Protein AF-A0A3N5MSM8-F1 (afdb_monomer_lite)

Foldseek 3Di:
DDACLVQWAKAWDWDDDPPQKIFIKIKIFGQDQAKHKFKDKPVFDQKDKWKDQVNHTFDKQAADDDDDIDMDMDIAHHGGIDMRGHLAIEHEDLPADSNGDPDRSYIYRNHDQAKMKMFMWGDIPPHIHDRHIDIDHSVD

Sequence (140 aa):
MDVNAGLLDCKLEIAPKAGGLVALSFDLTNRGDQPISIRYFSPFLSFELEAFAGNEPIELVQPAYDTGVQAVKASIAPGESYRIQTPIRLRFDPAIPPSGGNDPKVWTLKHDPVPVTLRVTLHIGELTIGPCEARFDPAK

Radius of gyration: 15.82 Å; chains: 1; bounding box: 40×28×46 Å

Structure (mmCIF, N/CA/C/O backbone):
data_AF-A0A3N5MSM8-F1
#
_entry.id   AF-A0A3N5MSM8-F1
#
loop_
_atom_site.group_PDB
_atom_site.id
_atom_site.type_symbol
_atom_site.label_atom_id
_atom_site.label_alt_id
_atom_site.label_comp_id
_atom_site.label_asym_id
_atom_site.label_entity_id
_atom_site.label_seq_id
_atom_site.pdbx_PDB_ins_code
_atom_site.Cartn_x
_atom_site.Cartn_y
_atom_site.Cartn_z
_atom_site.occupancy
_atom_site.B_iso_or_equiv
_atom_site.auth_seq_id
_atom_site.auth_comp_id
_atom_site.auth_asym_id
_atom_site.auth_atom_id
_atom_site.pdbx_PDB_model_num
ATOM 1 N N . MET A 1 1 ? -21.787 10.824 14.658 1.00 41.56 1 MET A N 1
ATOM 2 C CA . MET A 1 1 ? -20.630 10.328 15.431 1.00 41.56 1 MET A CA 1
ATOM 3 C C . MET A 1 1 ? -19.506 10.239 14.431 1.00 41.56 1 MET A C 1
ATOM 5 O O . MET A 1 1 ? -19.374 9.227 13.760 1.00 41.56 1 MET A O 1
ATOM 9 N N . ASP A 1 2 ? -18.826 11.362 14.242 1.00 40.28 2 ASP A N 1
ATOM 10 C CA . ASP A 1 2 ? -17.760 11.512 13.258 1.00 40.28 2 ASP A CA 1
ATOM 11 C C . ASP A 1 2 ? -16.550 10.696 13.709 1.00 40.28 2 ASP A C 1
ATOM 13 O O . ASP A 1 2 ? -16.115 10.798 14.858 1.00 40.28 2 ASP A O 1
ATOM 17 N N . VAL A 1 3 ? -16.069 9.802 12.849 1.00 49.16 3 VAL A N 1
ATOM 18 C CA . VAL A 1 3 ? -15.014 8.861 13.219 1.00 49.16 3 VAL A CA 1
ATOM 19 C C . VAL A 1 3 ? -13.649 9.530 13.056 1.00 49.16 3 VAL A C 1
ATOM 21 O O . VAL A 1 3 ? -13.338 10.160 12.048 1.00 49.16 3 VAL A O 1
ATOM 24 N N . ASN A 1 4 ? -12.845 9.367 14.102 1.00 58.22 4 ASN A N 1
ATOM 25 C CA . ASN A 1 4 ? -11.539 9.955 14.360 1.00 58.22 4 ASN A CA 1
ATOM 26 C C . ASN A 1 4 ? -10.427 9.494 13.390 1.00 58.22 4 ASN A C 1
ATOM 28 O O . ASN A 1 4 ? -9.500 8.799 13.804 1.00 58.22 4 ASN A O 1
ATOM 32 N N . ALA A 1 5 ? -10.471 9.886 12.114 1.00 60.53 5 ALA A N 1
ATOM 33 C CA . ALA A 1 5 ? -9.379 9.595 11.173 1.00 60.53 5 ALA A CA 1
ATOM 34 C C . ALA A 1 5 ? -8.017 10.133 11.668 1.00 60.53 5 ALA A C 1
ATOM 36 O O . ALA A 1 5 ? -6.998 9.469 11.515 1.00 60.53 5 ALA A O 1
ATOM 37 N N . GLY A 1 6 ? -8.009 11.287 12.348 1.00 70.50 6 GLY A N 1
ATOM 38 C CA . GLY A 1 6 ? -6.796 11.909 12.895 1.00 70.50 6 GLY A CA 1
ATOM 39 C C . GLY A 1 6 ? -6.190 11.233 14.134 1.00 70.50 6 GLY A C 1
ATOM 40 O O . GLY A 1 6 ? -5.173 11.713 14.623 1.00 70.50 6 GLY A O 1
ATOM 41 N N . LEU A 1 7 ? -6.795 10.162 14.666 1.00 88.19 7 LEU A N 1
ATOM 42 C CA . LEU A 1 7 ? -6.251 9.414 15.813 1.00 88.19 7 LEU A CA 1
ATOM 43 C C . LEU A 1 7 ? -5.566 8.101 15.413 1.00 88.19 7 LEU A C 1
ATOM 45 O O . LEU A 1 7 ? -4.974 7.451 16.273 1.00 88.19 7 LEU A O 1
ATOM 49 N N . LEU A 1 8 ? -5.655 7.688 14.146 1.00 94.00 8 LEU A N 1
ATOM 50 C CA . LEU A 1 8 ? -4.941 6.518 13.642 1.00 94.00 8 LEU A CA 1
ATOM 51 C C . LEU A 1 8 ? -3.683 6.962 12.898 1.00 94.00 8 LEU A C 1
ATOM 53 O O . LEU A 1 8 ? -3.764 7.510 11.801 1.00 94.00 8 LEU A O 1
ATOM 57 N N . ASP A 1 9 ? -2.520 6.658 13.467 1.00 94.44 9 ASP A N 1
ATOM 58 C CA . ASP A 1 9 ? -1.264 6.729 12.726 1.00 94.44 9 ASP A CA 1
ATOM 59 C C . ASP A 1 9 ? -1.200 5.551 11.746 1.00 94.44 9 ASP A C 1
ATOM 61 O O . ASP A 1 9 ? -1.495 4.415 12.124 1.00 94.44 9 ASP A O 1
ATOM 65 N N . CYS A 1 10 ? -0.766 5.800 10.507 1.00 96.19 10 CYS A N 1
ATOM 66 C CA . CYS A 1 10 ? -0.447 4.748 9.540 1.00 96.19 10 CYS A CA 1
ATOM 67 C C . CYS A 1 10 ? 1.064 4.631 9.341 1.00 96.19 10 CYS A C 1
ATOM 69 O O . CYS A 1 10 ? 1.754 5.623 9.098 1.00 96.19 10 CYS A O 1
ATOM 71 N N . LYS A 1 11 ? 1.559 3.394 9.334 1.00 97.56 11 LYS A N 1
ATOM 72 C CA . LYS A 1 11 ? 2.889 3.038 8.848 1.00 97.56 11 LYS A CA 1
ATOM 73 C C . LYS A 1 11 ? 2.771 2.061 7.680 1.00 97.56 11 LYS A C 1
ATOM 75 O O . LYS A 1 11 ? 2.157 1.005 7.810 1.00 97.56 11 LYS A O 1
ATOM 80 N N . LEU A 1 12 ? 3.410 2.394 6.558 1.00 97.94 12 LEU A N 1
ATOM 81 C CA . LEU A 1 12 ? 3.624 1.470 5.447 1.00 97.94 12 LEU A CA 1
ATOM 82 C C . LEU A 1 12 ? 4.875 0.631 5.720 1.00 97.94 12 LEU A C 1
ATOM 84 O O . LEU A 1 12 ? 5.971 1.163 5.889 1.00 97.94 12 LEU A O 1
ATOM 88 N N . GLU A 1 13 ? 4.719 -0.687 5.739 1.00 97.06 13 GLU A N 1
ATOM 89 C CA . GLU A 1 13 ? 5.826 -1.630 5.812 1.00 97.06 13 GLU A CA 1
ATOM 90 C C . GLU A 1 13 ? 6.057 -2.322 4.474 1.00 97.06 13 GLU A C 1
ATOM 92 O O . GLU A 1 13 ? 5.135 -2.859 3.854 1.00 97.06 13 GLU A O 1
ATOM 97 N N . ILE A 1 14 ? 7.326 -2.337 4.074 1.00 95.38 14 ILE A N 1
ATOM 98 C CA . ILE A 1 14 ? 7.814 -2.911 2.828 1.00 95.38 14 ILE A CA 1
ATOM 99 C C . ILE A 1 14 ? 8.729 -4.085 3.173 1.00 95.38 14 ILE A C 1
ATOM 101 O O . ILE A 1 14 ? 9.662 -3.934 3.959 1.00 95.38 14 ILE A O 1
ATOM 105 N N . ALA A 1 15 ? 8.479 -5.251 2.578 1.00 94.38 15 ALA A N 1
ATOM 106 C CA . ALA A 1 15 ? 9.289 -6.446 2.797 1.00 94.38 15 ALA A CA 1
ATOM 107 C C . ALA A 1 15 ? 9.719 -7.083 1.463 1.00 94.38 15 ALA A C 1
ATOM 109 O O . ALA A 1 15 ? 8.846 -7.516 0.701 1.00 94.38 15 ALA A O 1
ATOM 110 N N . PRO A 1 16 ? 11.030 -7.219 1.185 1.00 93.00 16 PRO A N 1
ATOM 111 C CA . PRO A 1 16 ? 11.512 -7.967 0.029 1.00 93.00 16 PRO A CA 1
ATOM 112 C C . PRO A 1 16 ? 11.022 -9.423 0.033 1.00 93.00 16 PRO A C 1
ATOM 114 O O . PRO A 1 16 ? 10.856 -10.054 1.083 1.00 93.00 16 PRO A O 1
ATOM 117 N N . LYS A 1 17 ? 10.790 -9.971 -1.158 1.00 92.56 17 LYS A N 1
ATOM 118 C CA . LYS A 1 17 ? 10.393 -11.359 -1.415 1.00 92.56 17 LYS A CA 1
ATOM 119 C C . LYS A 1 17 ? 11.242 -11.942 -2.545 1.00 92.56 17 LYS A C 1
ATOM 121 O O . LYS A 1 17 ? 11.886 -11.226 -3.308 1.00 92.56 17 LYS A O 1
ATOM 126 N N . ALA A 1 18 ? 11.231 -13.269 -2.655 1.00 87.94 18 ALA A N 1
ATOM 127 C CA . ALA A 1 18 ? 11.929 -13.972 -3.726 1.00 87.94 18 ALA A CA 1
ATOM 128 C C . ALA A 1 18 ? 11.482 -13.477 -5.116 1.00 87.94 18 ALA A C 1
ATOM 130 O O . ALA A 1 18 ? 10.320 -13.117 -5.313 1.00 87.94 18 ALA A O 1
ATOM 131 N N . GLY A 1 19 ? 12.411 -13.482 -6.076 1.00 87.44 19 GLY A N 1
ATOM 132 C CA . GLY A 1 19 ? 12.135 -13.084 -7.460 1.00 87.44 19 GLY A CA 1
ATOM 133 C C . GLY A 1 19 ? 11.976 -11.575 -7.676 1.00 87.44 19 GLY A C 1
ATOM 134 O O . GLY A 1 19 ? 11.268 -11.181 -8.597 1.00 87.44 19 GLY A O 1
ATOM 135 N N . GLY A 1 20 ? 12.583 -10.736 -6.826 1.00 90.38 20 GLY A N 1
ATOM 136 C CA . GLY A 1 20 ? 12.526 -9.272 -6.960 1.00 90.38 20 GLY A CA 1
ATOM 137 C C . GLY A 1 20 ? 11.156 -8.669 -6.637 1.00 90.38 20 GLY A C 1
ATOM 138 O O . GLY A 1 20 ? 10.867 -7.540 -7.025 1.00 90.38 20 GLY A O 1
ATOM 139 N N . LEU A 1 21 ? 10.298 -9.435 -5.960 1.00 95.88 21 LEU A N 1
ATOM 140 C CA . LEU A 1 21 ? 8.986 -8.981 -5.518 1.00 95.88 21 LEU A CA 1
ATOM 141 C C . LEU A 1 21 ? 9.092 -8.247 -4.185 1.00 95.88 21 LEU A C 1
ATOM 143 O O . LEU A 1 21 ? 9.947 -8.546 -3.353 1.00 95.88 21 LEU A O 1
ATOM 147 N N . VAL A 1 22 ? 8.160 -7.337 -3.948 1.00 96.25 22 VAL A N 1
ATOM 148 C CA . VAL A 1 22 ? 8.113 -6.523 -2.734 1.00 96.25 22 VAL A CA 1
ATOM 149 C C . VAL A 1 22 ? 6.716 -6.603 -2.137 1.00 96.25 22 VAL A C 1
ATOM 151 O O . VAL A 1 22 ? 5.749 -6.229 -2.785 1.00 96.25 22 VAL A O 1
ATOM 154 N N . ALA A 1 23 ? 6.579 -7.119 -0.920 1.00 97.00 23 ALA A N 1
ATOM 155 C CA . ALA A 1 23 ? 5.294 -7.193 -0.230 1.00 97.00 23 ALA A CA 1
ATOM 156 C C . ALA A 1 23 ? 5.003 -5.902 0.543 1.00 97.00 23 ALA A C 1
ATOM 158 O O . ALA A 1 23 ? 5.918 -5.308 1.118 1.00 97.00 23 ALA A O 1
ATOM 159 N N . LEU A 1 24 ? 3.724 -5.527 0.592 1.00 97.56 24 LEU A N 1
ATOM 160 C CA . LEU A 1 24 ? 3.228 -4.374 1.336 1.00 97.56 24 LEU A CA 1
ATOM 161 C C . LEU A 1 24 ? 2.370 -4.824 2.524 1.00 97.56 24 LEU A C 1
ATOM 163 O O . LEU A 1 24 ? 1.640 -5.816 2.462 1.00 97.56 24 LEU A O 1
ATOM 167 N N . SER A 1 25 ? 2.435 -4.070 3.611 1.00 97.75 25 SER A N 1
ATOM 168 C CA . SER A 1 25 ? 1.511 -4.188 4.741 1.00 97.75 25 SER A CA 1
ATOM 169 C C . SER A 1 25 ? 1.396 -2.858 5.466 1.00 97.75 25 SER A C 1
ATOM 171 O O . SER A 1 25 ? 2.282 -2.015 5.349 1.00 97.75 25 SER A O 1
ATOM 173 N N . PHE A 1 26 ? 0.315 -2.685 6.213 1.00 98.00 26 PHE A N 1
ATOM 174 C CA . PHE A 1 26 ? 0.006 -1.438 6.896 1.00 98.00 26 PHE A CA 1
ATOM 175 C C . PHE A 1 26 ? -0.163 -1.710 8.382 1.00 98.00 26 PHE A C 1
ATOM 177 O O . PHE A 1 26 ? -0.953 -2.578 8.753 1.00 98.00 26 PHE A O 1
ATOM 184 N N . ASP A 1 27 ? 0.555 -0.976 9.221 1.00 97.88 27 ASP A N 1
ATOM 185 C CA . ASP A 1 27 ? 0.332 -0.975 10.663 1.00 97.88 27 ASP A CA 1
ATOM 186 C C . ASP A 1 27 ? -0.425 0.301 11.036 1.00 97.88 27 ASP A C 1
ATOM 188 O O . ASP A 1 27 ? 0.003 1.411 10.712 1.00 97.88 27 ASP A O 1
ATOM 192 N N . LEU A 1 28 ? -1.572 0.129 11.690 1.00 97.62 28 LEU A N 1
ATOM 193 C CA . LEU A 1 28 ? -2.419 1.209 12.184 1.00 97.62 28 LEU A CA 1
ATOM 194 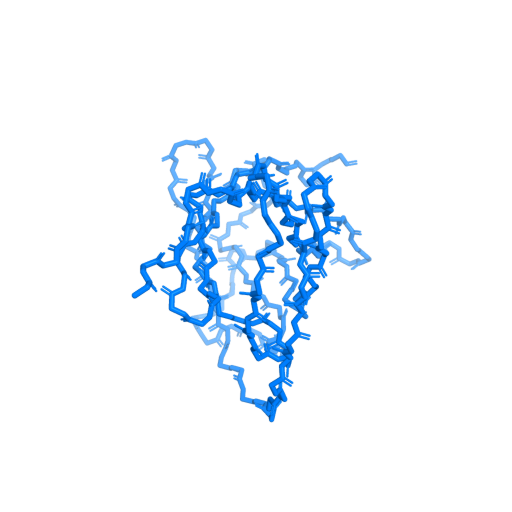C C . LEU A 1 28 ? -2.278 1.304 13.695 1.00 97.62 28 LEU A C 1
ATOM 196 O O . LEU A 1 28 ? -2.610 0.342 14.384 1.00 97.62 28 LEU A O 1
ATOM 200 N N . THR A 1 29 ? -1.840 2.444 14.216 1.00 97.81 29 THR A N 1
ATOM 201 C CA . THR A 1 29 ? -1.684 2.657 15.660 1.00 97.81 29 THR A CA 1
ATOM 202 C C . THR A 1 29 ? -2.720 3.649 16.165 1.00 97.81 29 THR A C 1
ATOM 204 O O . THR A 1 29 ? -2.799 4.771 15.672 1.00 97.81 29 THR A O 1
ATOM 207 N N . ASN A 1 30 ? -3.490 3.267 17.184 1.00 97.19 30 ASN A N 1
ATOM 208 C CA . ASN A 1 30 ? -4.435 4.175 17.829 1.00 97.19 30 ASN A CA 1
ATOM 209 C C . ASN A 1 30 ? -3.709 5.096 18.823 1.00 97.19 30 ASN A C 1
ATOM 211 O O . ASN A 1 30 ? -3.210 4.646 19.854 1.00 97.19 30 ASN A O 1
ATOM 215 N N . ARG A 1 31 ? -3.660 6.394 18.513 1.00 96.25 31 ARG A N 1
ATOM 216 C CA . ARG A 1 31 ? -3.092 7.462 19.355 1.00 96.25 31 ARG A CA 1
ATOM 217 C C . ARG A 1 31 ? -4.109 8.129 20.275 1.00 96.25 31 ARG A C 1
ATOM 219 O O . ARG A 1 31 ? -3.730 8.983 21.072 1.00 96.25 31 ARG A O 1
ATOM 226 N N . GLY A 1 32 ? -5.381 7.769 20.149 1.00 94.56 32 GLY A N 1
ATOM 227 C CA .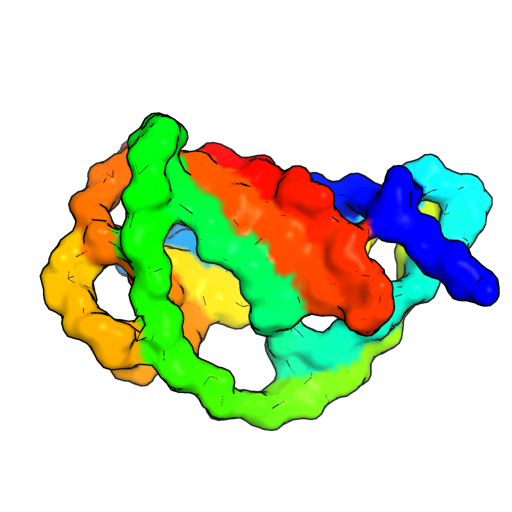 GLY A 1 32 ? -6.442 8.238 21.023 1.00 94.56 32 GLY A CA 1
ATOM 228 C C . GLY A 1 32 ? -6.402 7.596 22.407 1.00 94.56 32 GLY A C 1
ATOM 229 O O . GLY A 1 32 ? -5.622 6.689 22.691 1.00 94.56 32 GLY A O 1
ATOM 230 N N . ASP A 1 33 ? -7.305 8.060 23.260 1.00 95.94 33 ASP A N 1
ATOM 231 C CA . ASP A 1 33 ? -7.554 7.558 24.612 1.00 95.94 33 ASP A CA 1
ATOM 232 C C . ASP A 1 33 ? -8.750 6.589 24.684 1.00 95.94 33 ASP A C 1
ATOM 234 O O . ASP A 1 33 ? -8.994 5.979 25.724 1.00 95.94 33 ASP A O 1
ATOM 238 N N . GLN A 1 34 ? -9.475 6.410 23.575 1.00 95.56 34 GLN A N 1
ATOM 239 C CA . GLN A 1 34 ? -10.594 5.478 23.439 1.00 95.56 34 GLN A CA 1
ATOM 240 C C . GLN A 1 34 ? -10.320 4.413 22.365 1.00 95.56 34 GLN A C 1
ATOM 242 O O . GLN A 1 34 ? -9.622 4.694 21.385 1.00 95.56 34 GLN A O 1
ATOM 247 N N . PRO A 1 35 ? -10.880 3.193 22.493 1.00 96.19 35 PRO A N 1
ATOM 248 C CA . PRO A 1 35 ? -10.810 2.186 21.439 1.00 96.19 35 PRO A CA 1
ATOM 249 C C . PRO A 1 35 ? -11.429 2.671 20.120 1.00 96.19 35 PRO A C 1
ATOM 251 O O . PRO A 1 35 ? -12.509 3.263 20.113 1.00 96.19 35 PRO A O 1
ATOM 254 N N . ILE A 1 36 ? -10.781 2.359 18.994 1.00 95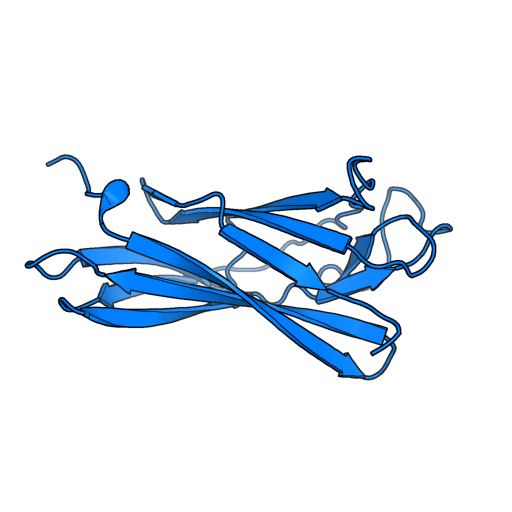.44 36 ILE A N 1
ATOM 255 C CA . ILE A 1 36 ? -11.278 2.678 17.649 1.00 95.44 36 ILE A CA 1
ATOM 256 C C . ILE A 1 36 ? -11.711 1.390 16.951 1.00 95.44 36 ILE A C 1
ATOM 258 O O . ILE A 1 36 ? -10.928 0.455 16.797 1.00 95.44 36 ILE A O 1
ATOM 262 N N . SER A 1 37 ? -12.966 1.347 16.505 1.00 95.50 37 SER A N 1
ATOM 263 C CA . SER A 1 37 ? -13.484 0.249 15.686 1.00 95.50 37 SER A CA 1
ATOM 264 C C . SER A 1 37 ? -13.249 0.522 14.204 1.00 95.50 37 SER A C 1
ATOM 266 O O . SER A 1 37 ? -13.681 1.551 13.691 1.00 95.50 37 SER A O 1
ATOM 268 N N . ILE A 1 38 ? -12.644 -0.434 13.503 1.00 95.75 38 ILE A N 1
ATOM 269 C CA . ILE A 1 38 ? -12.428 -0.387 12.055 1.00 95.75 38 ILE A CA 1
ATOM 270 C C . ILE A 1 38 ? -13.166 -1.523 11.345 1.00 95.75 38 ILE A C 1
ATOM 272 O O . ILE A 1 38 ? -13.401 -2.600 11.907 1.00 95.75 38 ILE A O 1
ATOM 276 N N . ARG A 1 39 ? -13.542 -1.281 10.086 1.00 96.25 39 ARG A N 1
ATOM 277 C CA . ARG A 1 39 ? -14.177 -2.270 9.210 1.00 96.25 39 ARG A CA 1
ATOM 278 C C . ARG A 1 39 ? -13.579 -2.183 7.816 1.00 96.25 39 ARG A C 1
ATOM 280 O O . ARG A 1 39 ? -13.454 -1.090 7.281 1.00 96.25 39 ARG A O 1
ATOM 287 N N . TYR A 1 40 ? -13.236 -3.322 7.234 1.00 96.44 40 TYR A N 1
ATOM 288 C CA . TYR A 1 40 ? -12.685 -3.399 5.882 1.00 96.44 40 TYR A CA 1
ATOM 289 C C . TYR A 1 40 ? -13.020 -4.745 5.238 1.00 96.44 40 TYR A C 1
ATOM 291 O O . TYR A 1 40 ? -13.599 -5.622 5.881 1.00 96.44 40 TYR A O 1
ATOM 299 N N . PHE A 1 41 ? -12.661 -4.915 3.970 1.00 96.56 41 PHE A N 1
ATOM 300 C CA . PHE A 1 41 ? -12.813 -6.172 3.244 1.00 96.56 41 PHE A CA 1
ATOM 301 C C . PHE A 1 41 ? -11.465 -6.875 3.071 1.00 96.56 41 PHE A C 1
ATOM 303 O O . PHE A 1 41 ? -10.472 -6.236 2.733 1.00 96.56 41 PHE A O 1
ATOM 310 N N . SER A 1 42 ? -11.434 -8.187 3.307 1.00 95.56 42 SER A N 1
ATOM 311 C CA . SER A 1 42 ? -10.272 -9.047 3.075 1.00 95.56 42 SER A CA 1
ATOM 312 C C . SER A 1 42 ? -10.474 -9.904 1.814 1.00 95.56 42 SER A C 1
ATOM 314 O O . SER A 1 42 ? -11.557 -10.481 1.677 1.00 95.56 42 SER A O 1
ATOM 316 N N . PRO A 1 43 ? -9.473 -10.034 0.918 1.00 96.25 43 PRO A N 1
ATOM 317 C CA . PRO A 1 43 ? -8.151 -9.405 0.994 1.00 96.25 43 PRO A CA 1
ATOM 318 C C . PRO A 1 43 ? -8.210 -7.876 0.891 1.00 96.25 43 PRO A C 1
ATOM 320 O O . PRO A 1 43 ? -9.028 -7.331 0.155 1.00 96.25 43 PRO A O 1
ATOM 323 N N . PHE A 1 44 ? -7.325 -7.188 1.618 1.00 96.50 44 PHE A N 1
ATOM 324 C CA . PHE A 1 44 ? -7.338 -5.729 1.660 1.00 96.50 44 PHE A CA 1
ATOM 325 C C . PHE A 1 44 ? -6.724 -5.119 0.394 1.00 96.50 44 PHE A C 1
ATOM 327 O O . PHE A 1 44 ? -5.530 -5.283 0.122 1.00 96.50 44 PHE A O 1
ATOM 334 N N . LEU A 1 45 ? -7.565 -4.417 -0.367 1.00 95.62 45 LEU A N 1
ATOM 335 C CA . LEU A 1 45 ? -7.237 -3.749 -1.634 1.00 95.62 45 LEU A CA 1
ATOM 336 C C . LEU A 1 45 ? -7.754 -2.304 -1.692 1.00 95.62 45 LEU A C 1
ATOM 338 O O . LEU A 1 45 ? -7.573 -1.622 -2.693 1.00 95.62 45 LEU A O 1
ATOM 342 N N . SER A 1 46 ? -8.427 -1.842 -0.638 1.00 95.19 46 SER A N 1
ATOM 343 C CA . SER A 1 46 ? -9.027 -0.510 -0.565 1.00 95.19 46 SER A CA 1
ATOM 344 C C . SER A 1 46 ? -7.971 0.523 -0.174 1.00 95.19 46 SER A C 1
ATOM 346 O O . SER A 1 46 ? -7.977 1.043 0.937 1.00 95.19 46 SER A O 1
ATOM 348 N N . PHE A 1 47 ? -7.020 0.778 -1.068 1.00 96.88 47 PHE A N 1
ATOM 349 C CA . PHE A 1 47 ? -5.986 1.790 -0.888 1.00 96.88 47 PHE A CA 1
ATOM 350 C C . PHE A 1 47 ? -5.530 2.365 -2.228 1.00 96.88 47 PHE A C 1
ATOM 352 O O . PHE A 1 47 ? -5.572 1.695 -3.258 1.00 96.88 47 PHE A O 1
ATOM 359 N N . GLU A 1 48 ? -5.063 3.603 -2.190 1.00 97.19 48 GLU A N 1
ATOM 360 C CA . GLU A 1 48 ? -4.364 4.261 -3.288 1.00 97.19 48 GLU A CA 1
ATOM 361 C C . GLU A 1 48 ? -2.861 4.138 -3.057 1.00 97.19 48 GLU A C 1
ATOM 363 O O . GLU A 1 48 ? -2.392 4.303 -1.931 1.00 97.19 48 GLU A O 1
ATOM 368 N N . LEU A 1 49 ? -2.109 3.844 -4.115 1.00 97.94 49 LEU A N 1
ATOM 369 C CA . LEU A 1 49 ? -0.654 3.767 -4.077 1.00 97.94 49 LEU A CA 1
ATOM 370 C C . LEU A 1 49 ? -0.073 4.664 -5.163 1.00 97.94 49 LEU A C 1
ATOM 372 O O . LEU A 1 49 ? -0.338 4.469 -6.348 1.00 97.94 49 LEU A O 1
ATOM 376 N N . GLU A 1 50 ? 0.786 5.577 -4.740 1.00 98.19 50 GLU A N 1
ATOM 377 C CA . GLU A 1 50 ? 1.648 6.368 -5.603 1.00 98.19 50 GLU A CA 1
ATOM 378 C C . GLU A 1 50 ? 3.105 5.953 -5.372 1.00 98.19 50 GLU A C 1
ATOM 380 O O . GLU A 1 50 ? 3.507 5.603 -4.257 1.00 98.19 50 GLU A O 1
ATOM 385 N N . ALA A 1 51 ? 3.912 5.997 -6.427 1.00 98.19 51 ALA A N 1
ATOM 386 C CA . ALA A 1 51 ? 5.333 5.690 -6.366 1.00 98.19 51 ALA A CA 1
ATOM 387 C C . ALA A 1 51 ? 6.138 6.801 -7.034 1.00 98.19 51 ALA A C 1
ATOM 389 O O . ALA A 1 51 ? 5.724 7.334 -8.060 1.00 98.19 51 ALA A O 1
ATOM 390 N N . PHE A 1 52 ? 7.296 7.125 -6.461 1.00 98.50 52 PHE A N 1
ATOM 391 C CA . PHE A 1 52 ? 8.151 8.212 -6.930 1.00 98.50 52 PHE A CA 1
ATOM 392 C C . PHE A 1 52 ? 9.618 7.780 -6.989 1.00 98.50 52 PHE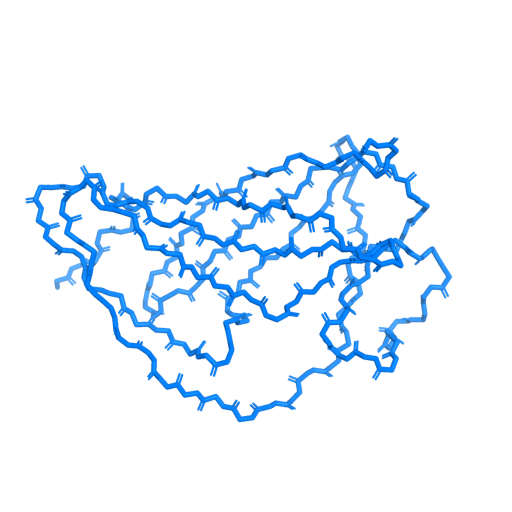 A C 1
ATOM 394 O O . PHE A 1 52 ? 10.137 7.244 -6.006 1.00 98.50 52 PHE A O 1
ATOM 401 N N . ALA A 1 53 ? 10.300 8.069 -8.100 1.00 97.38 53 ALA A N 1
ATOM 402 C CA . ALA A 1 53 ? 11.759 8.056 -8.211 1.00 97.38 53 ALA A CA 1
ATOM 403 C C . ALA A 1 53 ? 12.276 9.474 -7.925 1.00 97.38 53 ALA A C 1
ATOM 405 O O . ALA A 1 53 ? 12.195 10.374 -8.761 1.00 97.38 53 ALA A O 1
ATOM 406 N N . GLY A 1 54 ? 12.753 9.717 -6.703 1.00 94.88 54 GLY A N 1
ATOM 407 C CA . GLY A 1 54 ? 12.991 11.088 -6.247 1.00 94.88 54 GLY A CA 1
ATOM 408 C C . GLY A 1 54 ? 11.676 11.874 -6.188 1.00 94.88 54 GLY A C 1
ATOM 409 O O . GLY A 1 54 ? 10.816 11.542 -5.378 1.00 94.88 54 GLY A O 1
ATOM 410 N N . ASN A 1 55 ? 11.525 12.889 -7.045 1.00 94.38 55 ASN A N 1
ATOM 411 C CA . ASN A 1 55 ? 10.299 13.694 -7.166 1.00 94.38 55 ASN A CA 1
ATOM 412 C C . ASN A 1 55 ? 9.462 13.339 -8.408 1.00 94.38 55 ASN A C 1
ATOM 414 O O . ASN A 1 55 ? 8.412 13.941 -8.625 1.00 94.38 55 ASN A O 1
ATOM 418 N N . GLU A 1 56 ? 9.926 12.405 -9.239 1.00 97.75 56 GLU A N 1
ATOM 419 C CA . GLU A 1 56 ? 9.244 12.028 -10.474 1.00 97.75 56 GLU A CA 1
ATOM 420 C C . GLU A 1 56 ? 8.267 10.877 -10.204 1.00 97.75 56 GLU A C 1
ATOM 422 O O . GLU A 1 56 ? 8.681 9.856 -9.645 1.00 97.75 56 GLU A O 1
ATOM 427 N N . PRO A 1 57 ? 6.975 11.013 -10.557 1.00 98.00 57 PRO A N 1
ATOM 428 C CA . PRO A 1 57 ? 6.009 9.939 -10.381 1.00 98.00 57 PRO A CA 1
ATOM 429 C C . PRO A 1 57 ? 6.316 8.771 -11.325 1.00 98.00 57 PRO A C 1
ATOM 431 O O . PRO A 1 57 ? 6.648 8.964 -12.494 1.00 98.00 57 PRO A O 1
ATOM 434 N N . ILE A 1 58 ? 6.155 7.551 -10.821 1.00 98.06 58 ILE A N 1
ATOM 435 C CA . ILE A 1 58 ? 6.289 6.309 -11.582 1.00 98.06 58 ILE A CA 1
ATOM 436 C C . ILE A 1 58 ? 4.896 5.797 -11.937 1.00 98.06 58 ILE A C 1
ATOM 438 O O . ILE A 1 58 ? 4.025 5.682 -11.073 1.00 98.06 58 ILE A O 1
ATOM 442 N N . GLU A 1 59 ? 4.700 5.437 -13.206 1.00 98.00 59 GLU A N 1
ATOM 443 C CA . GLU A 1 59 ? 3.476 4.777 -13.659 1.00 98.00 59 GLU A CA 1
ATOM 444 C C . GLU A 1 59 ? 3.323 3.417 -12.957 1.00 98.00 59 GLU A C 1
ATOM 446 O O . GLU A 1 59 ? 4.196 2.545 -13.035 1.00 98.00 59 GLU A O 1
ATOM 451 N N . LEU A 1 60 ? 2.192 3.242 -12.274 1.00 97.56 60 LEU A N 1
ATOM 452 C CA . LEU A 1 60 ? 1.819 1.999 -11.614 1.00 97.56 60 LEU A CA 1
ATOM 453 C C . LEU A 1 60 ? 0.807 1.246 -12.484 1.00 97.56 60 LEU A C 1
ATOM 455 O O . LEU A 1 60 ? -0.325 1.692 -12.663 1.00 97.56 60 LEU A O 1
ATOM 459 N N . VAL A 1 61 ? 1.198 0.079 -12.989 1.00 97.88 61 VAL A N 1
ATOM 460 C CA . VAL A 1 61 ? 0.326 -0.808 -13.765 1.00 97.88 61 VAL A CA 1
ATOM 461 C C . VAL A 1 61 ? -0.316 -1.831 -12.837 1.00 97.88 61 VAL A C 1
ATOM 463 O O . VAL A 1 61 ? 0.369 -2.644 -12.207 1.00 97.88 61 VAL A O 1
ATOM 466 N N . GLN A 1 62 ? -1.644 -1.789 -12.769 1.00 96.12 62 GLN A N 1
ATOM 467 C CA . GLN A 1 62 ? -2.462 -2.633 -11.905 1.00 96.12 62 GLN A CA 1
ATOM 468 C C . GLN A 1 62 ? -3.323 -3.552 -12.780 1.00 96.12 62 GLN A C 1
ATOM 470 O O . GLN A 1 62 ? -4.274 -3.076 -13.404 1.00 96.12 62 GLN A O 1
ATOM 475 N N . PRO A 1 63 ? -3.005 -4.856 -12.871 1.00 94.25 63 PRO A N 1
ATOM 476 C CA . PRO A 1 63 ? -3.872 -5.790 -13.572 1.00 94.25 63 PRO A CA 1
ATOM 477 C C . PRO A 1 63 ? -5.244 -5.863 -12.892 1.00 94.25 63 PRO A C 1
ATOM 479 O O . PRO A 1 63 ? -5.360 -5.694 -11.675 1.00 94.25 63 PRO A O 1
ATOM 482 N N . ALA A 1 64 ? -6.283 -6.172 -13.669 1.00 91.19 64 ALA A N 1
ATOM 483 C CA . ALA A 1 64 ? -7.614 -6.396 -13.119 1.00 91.19 64 ALA A CA 1
ATOM 484 C C . ALA A 1 64 ? -7.584 -7.554 -12.111 1.00 91.19 64 ALA A C 1
ATOM 486 O O . ALA A 1 64 ? -7.145 -8.659 -12.434 1.00 91.19 64 ALA A O 1
ATOM 487 N N . TYR A 1 65 ? -8.069 -7.302 -10.895 1.00 90.88 65 TYR A N 1
ATOM 488 C CA . TYR A 1 65 ? -8.128 -8.303 -9.840 1.00 90.88 65 TYR A CA 1
ATOM 489 C C . TYR A 1 65 ? -9.564 -8.479 -9.359 1.00 90.88 65 TYR A C 1
ATOM 491 O O . TYR A 1 65 ? -10.108 -7.626 -8.663 1.00 90.88 65 TYR A O 1
ATOM 499 N N . ASP A 1 66 ? -10.164 -9.603 -9.745 1.00 88.81 66 ASP A N 1
ATOM 500 C CA . ASP A 1 66 ? -11.500 -10.003 -9.319 1.00 88.81 66 ASP A CA 1
ATOM 501 C C . ASP A 1 66 ? -11.389 -11.193 -8.360 1.00 88.81 66 ASP A C 1
ATOM 503 O O . ASP A 1 66 ? -10.855 -12.254 -8.698 1.00 88.81 66 ASP A O 1
ATOM 507 N N . THR A 1 67 ? -11.832 -10.988 -7.125 1.00 90.19 67 THR A N 1
ATOM 508 C CA . THR A 1 67 ? -11.858 -12.012 -6.086 1.00 90.19 67 THR A CA 1
ATOM 509 C C . THR A 1 67 ? -13.036 -11.766 -5.163 1.00 90.19 67 THR A C 1
ATOM 511 O O . THR A 1 67 ? -13.407 -10.627 -4.881 1.00 90.19 67 THR A O 1
ATOM 514 N N . GLY A 1 68 ? -13.578 -12.846 -4.603 1.00 92.56 68 GLY A N 1
ATOM 515 C CA . GLY A 1 68 ? -14.487 -12.734 -3.471 1.00 92.56 68 GLY A CA 1
ATOM 516 C C . GLY A 1 68 ? -13.801 -12.045 -2.290 1.00 92.56 68 GLY A C 1
ATOM 517 O O . GLY A 1 68 ? -12.598 -12.223 -2.065 1.00 92.56 68 GLY A O 1
ATOM 518 N N . VAL A 1 69 ? -14.584 -11.280 -1.532 1.00 95.81 69 VAL A N 1
ATOM 519 C CA . VAL A 1 69 ? -14.129 -10.571 -0.335 1.00 95.81 69 VAL A CA 1
ATOM 520 C C . VAL A 1 69 ? -14.977 -10.923 0.882 1.00 95.81 69 VAL A C 1
ATOM 522 O O . VAL A 1 69 ? -16.145 -11.294 0.762 1.00 95.81 69 VAL A O 1
ATOM 525 N N . GLN A 1 70 ? -14.392 -10.789 2.070 1.00 96.19 70 GLN A N 1
ATOM 526 C CA . GLN A 1 70 ? -15.061 -11.022 3.349 1.00 96.19 70 GLN A CA 1
ATOM 527 C C . GLN A 1 70 ? -14.917 -9.800 4.251 1.00 96.19 70 GLN A C 1
ATOM 529 O O . GLN A 1 70 ? -13.833 -9.230 4.361 1.00 96.19 70 GLN A O 1
ATOM 534 N N . ALA A 1 71 ? -16.005 -9.391 4.903 1.00 96.69 71 ALA A N 1
ATOM 535 C CA . ALA A 1 71 ? -15.967 -8.272 5.836 1.00 96.69 71 ALA A CA 1
ATOM 536 C C . ALA A 1 71 ? -15.184 -8.648 7.101 1.00 96.69 71 ALA A C 1
ATOM 538 O O . ALA A 1 71 ? -15.472 -9.654 7.750 1.00 96.69 71 ALA A O 1
ATOM 539 N N . VAL A 1 72 ? -14.242 -7.795 7.484 1.00 97.44 72 VAL A N 1
ATOM 540 C CA . VAL A 1 72 ? -13.468 -7.882 8.719 1.00 97.44 72 VAL A CA 1
ATOM 541 C C . VAL A 1 72 ? -13.865 -6.724 9.625 1.00 97.44 72 VAL A C 1
ATOM 543 O O . VAL A 1 72 ? -14.020 -5.586 9.177 1.00 97.44 72 VAL A O 1
ATOM 546 N N . LYS A 1 73 ? -14.036 -7.016 10.914 1.00 96.81 73 LYS A N 1
ATOM 547 C CA . LYS A 1 73 ? -14.217 -6.018 11.971 1.00 96.81 73 LYS A CA 1
ATOM 548 C C . LYS A 1 73 ? -13.089 -6.185 12.977 1.00 96.81 73 LYS A C 1
ATOM 550 O O . LYS A 1 73 ? -12.829 -7.306 13.405 1.00 96.81 73 LYS A O 1
ATOM 555 N N . ALA A 1 74 ? -12.460 -5.085 13.362 1.00 96.25 74 ALA A N 1
ATOM 556 C CA . ALA A 1 74 ? -11.442 -5.071 14.403 1.00 96.25 74 ALA A CA 1
ATOM 557 C C . ALA A 1 74 ? -11.641 -3.862 15.320 1.00 96.25 74 ALA A C 1
ATOM 559 O O . ALA A 1 74 ? -12.240 -2.862 14.925 1.00 96.25 74 ALA A O 1
ATOM 560 N N . SER A 1 75 ? -11.147 -3.974 16.549 1.00 96.56 75 SER A N 1
ATOM 561 C CA . SER A 1 75 ? -11.073 -2.878 17.510 1.00 96.56 75 SER A CA 1
ATOM 562 C C . SER A 1 75 ? -9.614 -2.706 17.901 1.00 96.56 75 SER A C 1
ATOM 564 O O . SER A 1 75 ? -8.965 -3.697 18.215 1.00 96.56 75 SER A O 1
ATOM 566 N N . ILE A 1 76 ? -9.121 -1.472 17.875 1.00 97.44 76 ILE A N 1
ATOM 567 C CA . ILE A 1 76 ? -7.744 -1.117 18.224 1.00 97.44 76 ILE A CA 1
ATOM 568 C C . ILE A 1 76 ? -7.795 -0.352 19.544 1.00 97.44 76 ILE A C 1
ATOM 570 O O . ILE A 1 76 ? -8.355 0.750 19.593 1.00 97.44 76 ILE A O 1
ATOM 574 N N . ALA A 1 77 ? -7.272 -0.929 20.625 1.00 97.94 77 ALA A N 1
ATOM 575 C CA . ALA A 1 77 ? -7.232 -0.259 21.922 1.00 97.94 77 ALA A CA 1
ATOM 576 C C . ALA A 1 77 ? -6.282 0.963 21.905 1.00 97.94 77 ALA A C 1
ATOM 578 O O . ALA A 1 77 ? -5.420 1.056 21.030 1.00 97.94 77 ALA A O 1
ATOM 579 N N . PRO A 1 78 ? -6.414 1.913 22.851 1.00 97.69 78 PRO A N 1
ATOM 580 C CA . PRO A 1 78 ? -5.465 3.018 23.009 1.00 97.69 78 PRO A CA 1
ATOM 581 C C . PRO A 1 78 ? -4.012 2.533 23.084 1.00 97.69 78 PRO A C 1
ATOM 583 O O . PRO A 1 78 ? -3.682 1.666 23.894 1.00 97.69 78 PRO A O 1
ATOM 586 N N . GLY A 1 79 ? -3.143 3.077 22.232 1.00 97.38 79 GLY A N 1
ATOM 587 C CA . GLY A 1 79 ? -1.732 2.694 22.127 1.00 97.38 79 GLY A CA 1
ATOM 588 C C . GLY A 1 79 ? -1.461 1.361 21.418 1.00 97.38 79 GLY A C 1
ATOM 589 O O . GLY A 1 79 ? -0.298 1.030 21.184 1.00 97.38 79 GLY A O 1
ATOM 590 N N . GLU A 1 80 ? -2.491 0.597 21.049 1.00 98.12 80 GLU A N 1
ATOM 591 C CA . GLU A 1 80 ? -2.344 -0.662 20.321 1.00 98.12 80 GLU A CA 1
ATOM 592 C C . GLU A 1 80 ? -2.103 -0.415 18.826 1.00 98.12 80 GLU A C 1
ATOM 594 O O . GLU A 1 80 ? -2.499 0.611 18.265 1.00 98.12 80 GLU A O 1
ATOM 599 N N . SER A 1 81 ? -1.445 -1.380 18.179 1.00 97.56 81 SER A N 1
ATOM 600 C CA . SER A 1 81 ? -1.282 -1.415 16.728 1.00 97.56 81 SER A CA 1
ATOM 601 C C . SER A 1 81 ? -1.993 -2.617 16.119 1.00 97.56 81 SER A C 1
ATOM 603 O O . SER A 1 81 ? -1.933 -3.721 16.654 1.00 97.56 81 SER A O 1
ATOM 605 N N . TYR A 1 82 ? -2.626 -2.408 14.970 1.00 97.94 82 TYR A N 1
ATOM 606 C CA . TYR A 1 82 ? -3.292 -3.443 14.194 1.00 97.94 82 TYR A CA 1
ATOM 607 C C . TYR A 1 82 ? -2.696 -3.518 12.793 1.00 97.94 82 TYR A C 1
ATOM 609 O O . TYR A 1 82 ? -2.643 -2.519 12.074 1.00 97.94 82 TYR A O 1
ATOM 617 N N . ARG A 1 83 ? -2.274 -4.720 12.397 1.00 97.94 83 ARG A N 1
ATOM 618 C CA . ARG A 1 83 ? -1.655 -4.961 11.095 1.00 97.94 83 ARG A CA 1
ATOM 619 C C . ARG A 1 83 ? -2.677 -5.418 10.065 1.00 97.94 83 ARG A C 1
ATOM 621 O O . ARG A 1 83 ? -3.362 -6.420 10.265 1.00 97.94 83 ARG A O 1
ATOM 628 N N . ILE A 1 84 ? -2.694 -4.753 8.916 1.00 97.69 84 ILE A N 1
ATOM 629 C CA . ILE A 1 84 ? -3.436 -5.158 7.723 1.00 97.69 84 ILE A CA 1
ATOM 630 C C . ILE A 1 84 ? -2.440 -5.638 6.669 1.00 97.69 84 ILE A C 1
ATOM 632 O O . ILE A 1 84 ? -1.556 -4.902 6.227 1.00 97.69 84 ILE A O 1
ATOM 636 N N . GLN A 1 85 ? -2.587 -6.891 6.247 1.00 95.44 85 GLN A N 1
ATOM 637 C CA . GLN A 1 85 ? -1.823 -7.451 5.137 1.00 95.44 85 GLN A CA 1
ATOM 638 C C . GLN A 1 85 ? -2.621 -7.325 3.840 1.00 95.44 85 GLN A C 1
ATOM 640 O O . GLN A 1 85 ? -3.804 -7.667 3.791 1.00 95.44 85 GLN A O 1
ATOM 645 N N . THR A 1 86 ? -1.958 -6.878 2.777 1.00 96.38 86 THR A N 1
ATOM 646 C CA . THR A 1 86 ? -2.503 -6.926 1.419 1.00 96.38 86 THR A CA 1
ATOM 647 C C . THR A 1 86 ? -1.869 -8.088 0.648 1.00 96.38 86 THR A C 1
ATOM 649 O O . THR A 1 86 ? -0.703 -8.417 0.882 1.00 96.38 86 THR A O 1
ATOM 652 N N . PRO A 1 87 ? -2.598 -8.753 -0.269 1.00 95.94 87 PRO A N 1
ATOM 653 C CA . PRO A 1 87 ? -1.986 -9.732 -1.164 1.00 95.94 87 PRO A CA 1
ATOM 654 C C . PRO A 1 87 ? -1.097 -9.081 -2.233 1.00 95.94 87 PRO A C 1
ATOM 656 O O . PRO A 1 87 ? -0.384 -9.806 -2.932 1.00 95.94 87 PRO A O 1
ATOM 659 N N . ILE A 1 88 ? -1.171 -7.754 -2.393 1.00 96.94 88 ILE A N 1
ATOM 660 C CA . ILE A 1 88 ? -0.451 -7.024 -3.430 1.00 96.94 88 ILE A CA 1
ATOM 661 C C . ILE A 1 88 ? 1.053 -7.073 -3.175 1.00 96.94 88 ILE A C 1
ATOM 663 O O . ILE A 1 88 ? 1.552 -6.803 -2.080 1.00 96.94 88 ILE A O 1
ATOM 667 N N . ARG A 1 89 ? 1.776 -7.417 -4.236 1.00 97.31 89 ARG A N 1
ATOM 668 C CA . ARG A 1 89 ? 3.228 -7.357 -4.330 1.00 97.31 89 ARG A CA 1
ATOM 669 C C . ARG A 1 89 ? 3.603 -6.401 -5.450 1.00 97.31 89 ARG A C 1
ATOM 671 O O . ARG A 1 89 ? 2.925 -6.367 -6.472 1.00 97.31 89 ARG A O 1
ATOM 678 N N . LEU A 1 90 ? 4.689 -5.667 -5.270 1.00 97.62 90 LEU A N 1
ATOM 679 C CA . LEU A 1 90 ? 5.251 -4.795 -6.291 1.00 97.62 90 LEU A CA 1
ATOM 680 C C . LEU A 1 90 ? 6.408 -5.477 -7.011 1.00 97.62 90 LEU A C 1
ATOM 682 O O . LEU A 1 90 ? 7.110 -6.314 -6.435 1.00 97.62 90 LEU A O 1
ATOM 686 N N . ARG A 1 91 ? 6.616 -5.079 -8.262 1.00 97.19 91 ARG A N 1
ATOM 687 C CA . ARG A 1 91 ? 7.781 -5.429 -9.075 1.00 97.19 91 ARG A CA 1
ATOM 688 C C . ARG A 1 91 ? 8.139 -4.261 -9.989 1.00 97.19 91 ARG A C 1
ATOM 690 O O . ARG A 1 91 ? 7.243 -3.546 -10.420 1.00 97.19 91 ARG A O 1
ATOM 697 N N . PHE A 1 92 ? 9.415 -4.113 -10.324 1.00 97.25 92 PHE A N 1
ATOM 698 C CA . PHE A 1 92 ? 9.861 -3.244 -11.415 1.00 97.25 92 PHE A CA 1
ATOM 699 C C . PHE A 1 92 ? 9.855 -3.998 -12.746 1.00 97.25 92 PHE A C 1
ATOM 701 O O . PHE A 1 92 ? 10.366 -5.116 -12.817 1.00 97.25 92 PHE A O 1
ATOM 708 N N . ASP A 1 93 ? 9.271 -3.402 -13.780 1.00 97.19 93 ASP A N 1
ATOM 709 C CA . ASP A 1 93 ? 9.320 -3.914 -15.153 1.00 97.19 93 ASP A CA 1
ATOM 710 C C . ASP A 1 93 ? 8.983 -2.774 -16.135 1.00 97.19 93 ASP A C 1
ATOM 712 O O . ASP A 1 93 ? 7.809 -2.421 -16.285 1.00 97.19 93 ASP A O 1
ATOM 716 N N . PRO A 1 94 ? 9.982 -2.168 -16.803 1.00 97.06 94 PRO A N 1
ATOM 717 C CA . PRO A 1 94 ? 9.752 -1.052 -17.722 1.00 97.06 94 PRO A CA 1
ATOM 718 C C . PRO A 1 94 ? 9.033 -1.472 -19.014 1.00 97.06 94 PRO A C 1
ATOM 720 O O . PRO A 1 94 ? 8.514 -0.616 -19.730 1.00 97.06 94 PRO A O 1
ATOM 723 N N . ALA A 1 95 ? 8.988 -2.773 -19.320 1.00 97.19 95 ALA A N 1
ATOM 724 C CA . ALA A 1 95 ? 8.398 -3.316 -20.540 1.00 97.19 95 ALA A CA 1
ATOM 725 C C . ALA A 1 95 ? 6.981 -3.879 -20.327 1.00 97.19 95 ALA A C 1
ATOM 727 O O . ALA A 1 95 ? 6.401 -4.437 -21.263 1.00 97.19 95 ALA A O 1
ATOM 728 N N . ILE A 1 96 ? 6.413 -3.745 -19.121 1.00 97.25 96 ILE A N 1
ATOM 729 C CA . ILE A 1 96 ? 5.082 -4.270 -18.813 1.00 97.25 96 ILE A CA 1
ATOM 730 C C . ILE A 1 96 ? 4.021 -3.648 -19.745 1.00 97.25 96 ILE A C 1
ATOM 732 O O . ILE A 1 96 ? 3.973 -2.422 -19.911 1.00 97.25 96 ILE A O 1
ATOM 736 N N . PRO A 1 97 ? 3.144 -4.456 -20.372 1.00 95.12 97 PRO A N 1
ATOM 737 C CA . PRO A 1 97 ? 2.034 -3.912 -21.137 1.00 95.12 97 PRO A CA 1
ATOM 738 C C . PRO A 1 97 ? 1.020 -3.237 -20.197 1.00 95.12 97 PRO A C 1
ATOM 740 O O . PRO A 1 97 ? 0.929 -3.610 -19.027 1.00 95.12 97 PRO A O 1
ATOM 743 N N . PRO A 1 98 ? 0.179 -2.310 -20.692 1.00 92.00 98 PRO A N 1
ATOM 744 C CA . PRO A 1 98 ? -0.842 -1.646 -19.873 1.00 92.00 98 PRO A CA 1
ATOM 745 C C . PRO A 1 98 ? -1.846 -2.599 -19.206 1.00 92.00 98 PRO A C 1
ATOM 747 O O . PRO A 1 98 ? -2.423 -2.266 -18.178 1.00 92.00 98 PRO A O 1
ATOM 750 N N . SER A 1 99 ? -2.048 -3.795 -19.768 1.00 91.94 99 SER A N 1
ATOM 751 C CA . SER A 1 99 ? -2.878 -4.848 -19.168 1.00 91.94 99 SER A CA 1
ATOM 752 C C . SER A 1 99 ? -2.261 -5.482 -17.916 1.00 91.94 99 SER A C 1
ATOM 754 O O . SER A 1 99 ? -2.939 -6.232 -17.217 1.00 91.94 99 SER A O 1
ATOM 756 N N . GLY A 1 100 ? -0.975 -5.233 -17.654 1.00 92.38 100 GLY A N 1
ATOM 757 C CA . GLY A 1 100 ? -0.209 -5.913 -16.621 1.00 92.38 100 GLY A CA 1
ATOM 758 C C . GLY A 1 100 ? 0.198 -7.339 -17.007 1.00 92.38 100 GLY A C 1
ATOM 759 O O . GLY A 1 100 ? 0.162 -7.728 -18.177 1.00 92.38 100 GLY A O 1
ATOM 760 N N . GLY A 1 101 ? 0.634 -8.106 -16.005 1.00 89.62 101 GLY A N 1
ATOM 761 C CA . GLY A 1 101 ? 1.040 -9.506 -16.150 1.00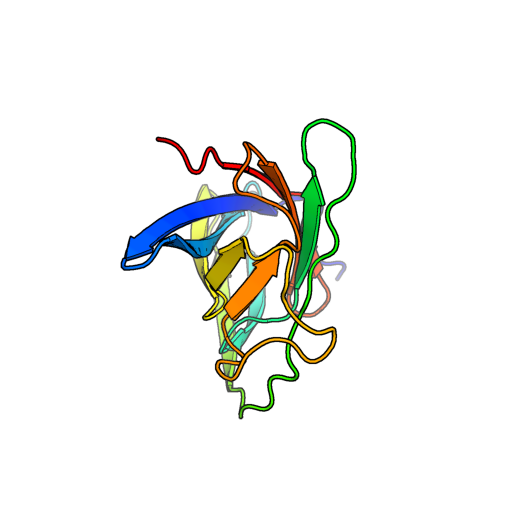 89.62 101 GLY A CA 1
ATOM 762 C C . GLY A 1 101 ? -0.074 -10.500 -15.801 1.00 89.62 101 GLY A C 1
ATOM 763 O O . GLY A 1 101 ? -1.184 -10.119 -15.450 1.00 89.62 101 GLY A O 1
ATOM 764 N N . ASN A 1 102 ? 0.251 -11.795 -15.841 1.00 91.75 102 ASN A N 1
ATOM 765 C CA . ASN A 1 102 ? -0.713 -12.877 -15.579 1.00 91.75 102 ASN A CA 1
ATOM 766 C C . ASN A 1 102 ? -1.102 -13.042 -14.095 1.00 91.75 102 ASN A C 1
ATOM 768 O O . ASN A 1 102 ? -2.057 -13.756 -13.799 1.00 91.75 102 ASN A O 1
ATOM 772 N N . ASP A 1 103 ? -0.351 -12.448 -13.161 1.00 94.75 103 ASP A N 1
ATOM 773 C CA . ASP A 1 103 ? -0.657 -12.499 -11.726 1.00 94.75 103 ASP A CA 1
ATOM 774 C C . ASP A 1 103 ? -1.292 -11.169 -11.287 1.00 94.75 103 ASP A C 1
ATOM 776 O O . ASP A 1 103 ? -0.578 -10.168 -11.173 1.00 94.75 103 ASP A O 1
ATOM 780 N N . PRO A 1 104 ? -2.605 -11.136 -10.997 1.00 94.31 104 PRO A N 1
ATOM 781 C CA . PRO A 1 104 ? -3.303 -9.899 -10.655 1.00 94.31 104 PRO A CA 1
ATOM 782 C C . PRO A 1 104 ? -2.916 -9.338 -9.279 1.00 94.31 104 PRO A C 1
ATOM 784 O O . PRO A 1 104 ? -3.234 -8.196 -8.957 1.00 94.31 104 PRO A O 1
ATOM 787 N N . LYS A 1 105 ? -2.191 -10.114 -8.463 1.00 96.25 105 LYS A N 1
ATOM 788 C CA . LYS A 1 105 ? -1.639 -9.659 -7.181 1.00 96.25 105 LYS A CA 1
ATOM 789 C C . LYS A 1 105 ? -0.270 -9.000 -7.339 1.00 96.25 105 LYS A C 1
ATOM 791 O O . LYS A 1 105 ? 0.319 -8.614 -6.332 1.00 96.25 105 LYS A O 1
ATOM 796 N N . VAL A 1 106 ? 0.277 -8.928 -8.553 1.00 97.31 106 VAL A N 1
ATOM 797 C CA . VAL A 1 106 ? 1.549 -8.257 -8.830 1.00 97.31 106 VAL A CA 1
ATOM 798 C C . VAL A 1 106 ? 1.267 -6.947 -9.548 1.00 97.31 106 VAL A C 1
ATOM 800 O O . VAL A 1 106 ? 0.986 -6.918 -10.744 1.00 97.31 106 VAL A O 1
ATOM 803 N N . TRP A 1 107 ? 1.351 -5.854 -8.799 1.00 97.69 107 TRP A N 1
ATOM 804 C CA . TRP A 1 107 ? 1.338 -4.513 -9.366 1.00 97.69 107 TRP A CA 1
ATOM 805 C C . TRP A 1 107 ? 2.745 -4.141 -9.810 1.00 97.69 107 TRP A C 1
ATOM 80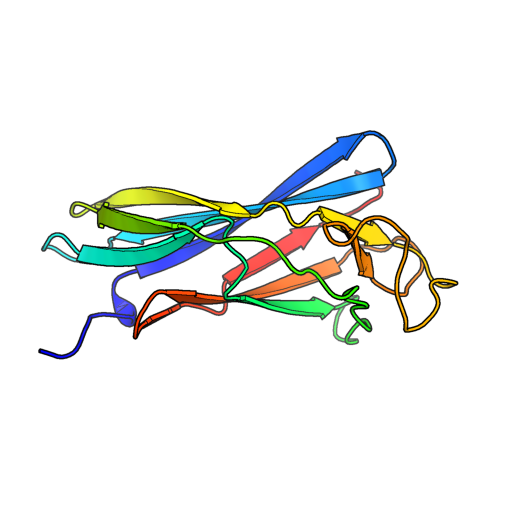7 O O . TRP A 1 107 ? 3.738 -4.557 -9.209 1.00 97.69 107 TRP A O 1
ATOM 817 N N . THR A 1 108 ? 2.837 -3.381 -10.892 1.00 98.19 108 THR A N 1
ATOM 818 C CA . THR A 1 108 ? 4.114 -3.157 -11.562 1.00 98.19 108 THR A CA 1
ATOM 819 C C . THR A 1 108 ? 4.462 -1.682 -11.600 1.00 98.19 108 THR A C 1
ATOM 821 O O . THR A 1 108 ? 3.693 -0.869 -12.101 1.00 98.19 108 THR A O 1
ATOM 824 N N . LEU A 1 109 ? 5.642 -1.352 -11.089 1.00 98.00 109 LEU A N 1
ATOM 825 C CA . LEU A 1 109 ? 6.303 -0.071 -11.277 1.00 98.00 109 LEU A CA 1
ATOM 826 C C . LEU A 1 109 ? 6.947 -0.097 -12.664 1.00 98.00 109 LEU A C 1
ATOM 828 O O . LEU A 1 109 ? 7.908 -0.839 -12.886 1.00 98.00 109 LEU A O 1
ATOM 832 N N . LYS A 1 110 ? 6.398 0.662 -13.613 1.00 97.94 110 LYS A N 1
ATOM 833 C CA . LYS A 1 110 ? 6.872 0.680 -15.001 1.00 97.94 110 LYS A CA 1
ATOM 834 C C . LYS A 1 110 ? 8.113 1.559 -15.132 1.00 97.94 110 LYS A C 1
ATOM 836 O O . LYS A 1 110 ? 8.070 2.683 -15.622 1.00 97.94 110 LYS A O 1
ATOM 841 N N . HIS A 1 111 ? 9.210 1.041 -14.600 1.00 97.50 111 HIS A N 1
ATOM 842 C CA . HIS A 1 111 ? 10.509 1.688 -14.510 1.00 97.50 111 HIS A CA 1
ATOM 843 C C . HIS A 1 111 ? 11.587 0.612 -14.301 1.00 97.50 111 HIS A C 1
ATOM 845 O O . HIS A 1 111 ? 11.285 -0.481 -13.815 1.00 97.50 111 HIS A O 1
ATOM 851 N N . ASP A 1 112 ? 12.845 0.918 -14.620 1.00 96.75 112 ASP A N 1
ATOM 852 C CA . ASP A 1 112 ? 13.980 0.110 -14.160 1.00 96.75 112 ASP A CA 1
ATOM 853 C C . ASP A 1 112 ? 14.086 0.132 -12.618 1.00 96.75 112 ASP A C 1
ATOM 855 O O . ASP A 1 112 ? 13.630 1.084 -11.981 1.00 96.75 112 ASP A O 1
ATOM 859 N N . PRO A 1 113 ? 14.685 -0.877 -11.963 1.00 96.25 113 PRO A N 1
ATOM 860 C CA . PRO A 1 113 ? 14.849 -0.861 -10.511 1.00 96.25 113 PRO A CA 1
ATOM 861 C C . PRO A 1 113 ? 15.658 0.352 -10.026 1.00 96.25 113 PRO A C 1
ATOM 863 O O . PRO A 1 113 ? 16.840 0.491 -10.336 1.00 96.25 113 PRO A O 1
ATOM 866 N N . VAL A 1 114 ? 15.028 1.211 -9.223 1.00 96.31 114 VAL A N 1
ATOM 867 C CA . VAL A 1 114 ? 15.644 2.392 -8.596 1.00 96.31 114 VAL A CA 1
ATOM 868 C C . VAL A 1 114 ? 15.113 2.582 -7.174 1.00 96.31 114 VAL A C 1
ATOM 870 O O . VAL A 1 114 ? 14.048 2.049 -6.850 1.00 96.31 114 VAL A O 1
ATOM 873 N N . PRO A 1 115 ? 15.809 3.339 -6.306 1.00 97.00 115 PRO A N 1
ATOM 874 C CA . PRO A 1 115 ? 15.238 3.751 -5.034 1.00 97.00 115 PRO A CA 1
ATOM 875 C C . PRO A 1 115 ? 13.934 4.524 -5.240 1.00 97.00 115 PRO A C 1
ATOM 877 O O . PRO A 1 115 ? 13.882 5.470 -6.027 1.00 97.00 115 PRO A O 1
ATOM 880 N N . VAL A 1 116 ? 12.892 4.138 -4.508 1.00 97.50 116 VAL A N 1
ATOM 881 C CA . VAL A 1 116 ? 11.555 4.728 -4.613 1.00 97.50 116 VAL A CA 1
ATOM 882 C C . VAL A 1 116 ? 11.009 5.159 -3.265 1.00 97.50 116 VAL A C 1
ATOM 884 O O . VAL A 1 116 ? 11.280 4.547 -2.230 1.00 97.50 116 VAL A O 1
ATOM 887 N N . THR A 1 117 ? 10.193 6.208 -3.292 1.00 98.25 117 THR A N 1
ATOM 888 C CA . THR A 1 117 ? 9.267 6.536 -2.207 1.00 98.25 117 THR A CA 1
ATOM 889 C C . THR A 1 117 ? 7.883 6.051 -2.609 1.00 98.25 117 THR A C 1
ATOM 891 O O . THR A 1 117 ? 7.386 6.412 -3.673 1.00 98.25 117 THR A O 1
ATOM 894 N N . LEU A 1 118 ? 7.273 5.221 -1.769 1.00 98.12 118 LEU A N 1
ATOM 895 C CA . LEU A 1 118 ? 5.882 4.814 -1.892 1.00 98.12 118 LEU A CA 1
ATOM 896 C C . LEU A 1 118 ? 5.042 5.677 -0.963 1.00 98.12 118 LEU A C 1
ATOM 898 O O . LEU A 1 118 ? 5.394 5.833 0.208 1.00 98.12 118 LEU A O 1
ATOM 902 N N . ARG A 1 119 ? 3.930 6.196 -1.475 1.00 98.31 119 ARG A N 1
ATOM 903 C CA . ARG A 1 119 ? 2.935 6.946 -0.715 1.00 98.31 119 ARG A CA 1
ATOM 904 C C . ARG A 1 119 ? 1.604 6.222 -0.815 1.00 98.31 119 ARG A C 1
ATOM 906 O O . ARG A 1 119 ? 1.161 5.902 -1.914 1.00 98.31 119 ARG A O 1
ATOM 913 N N . VAL A 1 120 ? 0.985 5.953 0.330 1.00 97.88 120 VAL A N 1
ATOM 914 C CA . VAL A 1 120 ? -0.278 5.218 0.391 1.00 97.88 120 VAL A CA 1
ATOM 915 C C . VAL A 1 120 ? -1.327 5.972 1.184 1.00 97.88 120 VAL A C 1
ATOM 917 O O . VAL A 1 120 ? -1.053 6.464 2.279 1.00 97.88 120 VAL A O 1
ATOM 920 N N . THR A 1 121 ? -2.544 5.967 0.650 1.00 97.62 121 THR A N 1
ATOM 921 C CA . THR A 1 121 ? -3.763 6.386 1.344 1.00 97.62 121 THR A CA 1
ATOM 922 C C . THR A 1 121 ? -4.689 5.180 1.480 1.00 97.62 121 THR A C 1
ATOM 924 O O . THR A 1 121 ? -5.028 4.535 0.491 1.00 97.62 121 THR A O 1
ATOM 927 N N . LEU A 1 122 ? -5.085 4.844 2.706 1.00 97.31 122 LEU A N 1
ATOM 928 C CA . LEU A 1 122 ? -5.948 3.705 3.020 1.00 97.31 122 LEU A CA 1
ATOM 929 C C . LEU A 1 122 ? -7.411 4.137 3.110 1.00 97.31 122 LEU A C 1
ATOM 931 O O . LEU A 1 122 ? -7.713 5.169 3.707 1.00 97.31 122 LEU A O 1
ATOM 935 N N . HIS A 1 123 ? -8.310 3.283 2.625 1.00 96.38 123 HIS A N 1
ATOM 936 C CA . HIS A 1 123 ? -9.760 3.450 2.712 1.00 96.38 123 HIS A CA 1
ATOM 937 C C . HIS A 1 123 ? -10.359 2.323 3.564 1.00 96.38 123 HIS A C 1
ATOM 939 O O . HIS A 1 123 ? -10.418 1.164 3.149 1.00 96.38 123 HIS A O 1
ATOM 945 N N . ILE A 1 124 ? -10.774 2.647 4.792 1.00 94.75 124 ILE A N 1
ATOM 946 C CA . ILE A 1 124 ? -11.219 1.682 5.810 1.00 94.75 124 ILE A CA 1
ATOM 947 C C . ILE A 1 124 ? -12.622 2.053 6.291 1.00 94.75 124 ILE A C 1
ATOM 949 O O . ILE A 1 124 ? -12.806 2.849 7.213 1.00 94.75 124 ILE A O 1
ATOM 953 N N . GLY A 1 125 ? -13.635 1.457 5.665 1.00 90.44 125 GLY A N 1
ATOM 954 C CA . GLY A 1 125 ? -15.025 1.824 5.913 1.00 90.44 125 GLY A CA 1
ATOM 955 C C . GLY A 1 125 ? -15.267 3.258 5.449 1.00 90.44 125 GLY A C 1
ATOM 956 O O . GLY A 1 125 ? -15.120 3.545 4.268 1.00 90.44 125 GLY A O 1
ATOM 957 N N . GLU A 1 126 ? -15.612 4.145 6.378 1.00 88.69 126 GLU A N 1
ATOM 958 C CA . GLU A 1 126 ? -15.800 5.583 6.116 1.00 88.69 126 GLU A CA 1
ATOM 959 C C . GLU A 1 126 ? -14.528 6.407 6.396 1.00 88.69 126 GLU A C 1
ATOM 961 O O . GLU A 1 126 ? -14.543 7.630 6.287 1.00 88.69 126 GLU A O 1
ATOM 966 N N . LEU A 1 127 ? -13.427 5.753 6.785 1.00 91.44 127 LEU A N 1
ATOM 967 C CA . LEU A 1 127 ? -12.166 6.409 7.115 1.00 91.44 127 LEU A CA 1
ATOM 968 C C . LEU A 1 127 ? -11.229 6.473 5.912 1.00 91.44 127 LEU A C 1
ATOM 970 O O . LEU A 1 127 ? -10.992 5.462 5.249 1.00 91.44 127 LEU A O 1
ATOM 974 N N . THR A 1 128 ? -10.601 7.632 5.739 1.00 94.75 128 THR A N 1
ATOM 975 C CA . THR A 1 128 ? -9.419 7.820 4.893 1.00 94.75 128 THR A CA 1
ATOM 976 C C . THR A 1 128 ? -8.213 8.075 5.794 1.00 94.75 128 THR A C 1
ATOM 978 O O . THR A 1 128 ? -8.228 9.016 6.586 1.00 94.75 128 THR A O 1
ATOM 981 N N . ILE A 1 129 ? -7.186 7.227 5.708 1.00 94.50 129 ILE A N 1
ATOM 982 C CA . ILE A 1 129 ? -5.992 7.284 6.567 1.00 94.50 129 ILE A CA 1
ATOM 983 C C . ILE A 1 129 ? -4.751 7.430 5.691 1.00 94.50 129 ILE A C 1
ATOM 985 O O . ILE A 1 129 ? -4.507 6.597 4.819 1.00 94.50 129 ILE A O 1
ATOM 989 N N . GLY A 1 130 ? -3.943 8.455 5.949 1.00 90.38 130 GLY A N 1
ATOM 990 C CA . GLY A 1 130 ? -2.704 8.719 5.224 1.00 90.38 130 GLY A CA 1
ATOM 991 C C . GLY A 1 130 ? -2.547 10.194 4.829 1.00 90.38 130 GLY A C 1
ATOM 992 O O . GLY A 1 130 ? -3.322 11.036 5.284 1.00 90.38 130 GLY A O 1
ATOM 993 N N . PRO A 1 131 ? -1.546 10.513 3.994 1.00 92.94 131 PRO A N 1
ATOM 994 C CA . PRO A 1 131 ? -0.614 9.564 3.393 1.00 92.94 131 PRO A CA 1
ATOM 995 C C . PRO A 1 131 ? 0.358 8.959 4.417 1.00 92.94 131 PRO A C 1
ATOM 997 O O . PRO A 1 131 ? 0.909 9.671 5.253 1.00 92.94 131 PRO A O 1
ATOM 1000 N N . CYS A 1 132 ? 0.608 7.653 4.326 1.00 95.31 132 CYS A N 1
ATOM 1001 C CA . CYS A 1 132 ? 1.766 7.015 4.952 1.00 95.31 132 CYS A CA 1
ATOM 1002 C C . CYS A 1 132 ? 2.813 6.691 3.887 1.00 95.31 132 CYS A C 1
ATOM 1004 O O . CYS A 1 132 ? 2.491 6.221 2.795 1.00 95.31 132 CYS A O 1
ATOM 1006 N N . GLU A 1 133 ? 4.075 6.978 4.204 1.00 97.31 133 GLU A N 1
ATOM 1007 C CA . GLU A 1 133 ? 5.181 6.875 3.258 1.00 97.31 133 GLU A CA 1
ATOM 1008 C C . GLU A 1 133 ? 6.213 5.848 3.712 1.00 97.31 133 GLU A C 1
ATOM 1010 O O . GLU A 1 133 ? 6.495 5.700 4.904 1.00 97.31 133 GLU A O 1
ATOM 1015 N N . ALA A 1 134 ? 6.818 5.163 2.747 1.00 97.38 134 ALA A N 1
ATOM 1016 C CA . ALA A 1 134 ? 7.976 4.318 2.983 1.00 97.38 134 ALA A CA 1
ATOM 1017 C C . ALA A 1 134 ? 8.949 4.405 1.809 1.00 97.38 134 ALA A C 1
ATOM 1019 O O . ALA A 1 134 ? 8.553 4.503 0.648 1.00 97.38 134 ALA A O 1
ATOM 1020 N N . ARG A 1 135 ? 10.243 4.359 2.124 1.00 96.31 135 ARG A N 1
ATOM 1021 C CA . ARG A 1 135 ? 11.310 4.311 1.125 1.00 96.31 135 ARG A CA 1
ATOM 1022 C C . ARG A 1 135 ? 11.784 2.883 0.940 1.00 96.31 135 ARG A C 1
ATOM 1024 O O . ARG A 1 135 ? 11.951 2.151 1.914 1.00 96.31 135 ARG A O 1
ATOM 1031 N N . PHE A 1 136 ? 12.039 2.522 -0.306 1.00 94.06 136 PHE A N 1
ATOM 1032 C CA . PHE A 1 136 ? 12.554 1.220 -0.693 1.00 94.06 136 PHE A CA 1
ATOM 1033 C C . PHE A 1 136 ? 13.709 1.391 -1.673 1.00 94.06 136 PHE A C 1
ATOM 1035 O O . PHE A 1 136 ? 13.637 2.209 -2.584 1.00 94.06 136 PHE A O 1
ATOM 1042 N N . ASP A 1 137 ? 14.771 0.621 -1.473 1.00 93.75 137 ASP A N 1
ATOM 1043 C CA . ASP A 1 137 ? 15.953 0.599 -2.327 1.00 93.75 137 ASP A CA 1
ATOM 1044 C C . ASP A 1 137 ? 16.123 -0.836 -2.847 1.00 93.75 137 ASP A C 1
ATOM 1046 O O . ASP A 1 137 ? 16.486 -1.707 -2.059 1.00 93.75 137 ASP A O 1
ATOM 1050 N N . PRO A 1 138 ? 15.828 -1.122 -4.130 1.00 87.88 138 PRO A N 1
ATOM 1051 C CA . PRO A 1 138 ? 15.862 -2.483 -4.663 1.00 87.88 138 PRO A CA 1
ATOM 1052 C C . PRO A 1 138 ? 17.270 -3.086 -4.746 1.00 87.88 138 PRO A C 1
ATOM 1054 O O . PRO A 1 138 ? 17.392 -4.277 -5.024 1.00 87.88 138 PRO A O 1
ATOM 1057 N N . ALA A 1 139 ? 18.324 -2.291 -4.532 1.00 83.94 139 ALA A N 1
ATOM 1058 C CA . ALA A 1 139 ? 19.710 -2.753 -4.532 1.00 83.94 139 ALA A CA 1
ATOM 1059 C C . ALA A 1 139 ? 20.218 -3.199 -3.144 1.00 83.94 139 ALA A C 1
ATOM 1061 O O . ALA A 1 139 ? 21.365 -3.640 -3.039 1.00 83.94 139 ALA A O 1
ATOM 1062 N N . LYS A 1 140 ? 19.403 -3.062 -2.089 1.00 68.62 140 LYS A N 1
ATOM 1063 C CA . LYS A 1 140 ? 19.735 -3.416 -0.699 1.00 68.62 140 LYS A CA 1
ATOM 1064 C C . LYS A 1 140 ? 18.852 -4.542 -0.181 1.00 68.62 140 LYS A C 1
ATOM 1066 O O . LYS A 1 140 ? 19.382 -5.338 0.623 1.00 68.62 140 LYS A O 1
#

Secondary structure (DSSP, 8-state):
----GGGEEEEEEEEEEGGGEEEEEEEEEE-SSS-EEEEEEES---EEEEEEETTEEEPEE--------EEEEEEE-TT-EEEEEEEEEEEE-TT--TT--S-TTEEEE-SSS--EEEEEEEEETTEEEEEEEEEE-TT-

pLDDT: mean 93.58, std 9.49, range [40.28, 98.5]